Protein AF-A0A9J7ANM8-F1 (afdb_monomer_lite)

Secondary structure (DSSP, 8-state):
--HHHHHHHHHHHHHH-TTSS-SSEEEEEEE-TTS-EEEEEEEEETTEEEEEEEEEPHHHHHHHHHHHHHHTT----SSSEEEEEE-SS-EEEEEE--HHHHHHHHHHHHHHHHHHHHHHTS--

Sequence (124 aa):
MTDAELASAVDSFRRVRKDLLPPGTIHGIEAQKDGNVLIAIEMKFGPNVRNDSFILEHEFVVEALARFCIETNIVIPRGGAKKVLKSDKEWILEIRLKASEMAQHAAFTDAELAASVQTGIAAH

pLDDT: mean 83.68, std 14.17, range [37.03, 96.62]

Radius of gyration: 19.78 Å; chains: 1; bounding box: 37×31×72 Å

Organism: NCBI:txid1862145

Foldseek 3Di:
DAPVLLQVLLVVLCVVVVPQDDDAHFDDWDADPQQWIKTWGWDDDPPDIDIDIDTRDFVSSQVSVVVSCVVVVNDDDPDFDWGWDDDPGDIDIDGGHDPVVVVVVVVVVVVVVVVVVVVVPPDD

Structure (mmCIF, N/CA/C/O backbone):
data_AF-A0A9J7ANM8-F1
#
_entry.id   AF-A0A9J7ANM8-F1
#
loop_
_atom_site.group_PDB
_atom_site.id
_atom_site.type_symbol
_atom_site.label_atom_id
_atom_site.label_alt_id
_atom_site.label_comp_id
_atom_site.label_asym_id
_atom_site.label_entity_id
_atom_site.label_seq_id
_atom_site.pdbx_PDB_ins_code
_atom_site.Cartn_x
_atom_site.Cartn_y
_atom_site.Cartn_z
_atom_site.occupancy
_atom_site.B_iso_or_equiv
_atom_site.auth_seq_id
_atom_site.auth_comp_id
_atom_site.auth_asym_id
_atom_site.auth_atom_id
_atom_site.pdbx_PDB_model_num
ATOM 1 N N . MET A 1 1 ? 3.075 4.587 9.300 1.00 86.19 1 MET A N 1
ATOM 2 C CA . MET A 1 1 ? 3.830 3.942 8.194 1.00 86.19 1 MET A CA 1
ATOM 3 C C . MET A 1 1 ? 4.308 4.993 7.190 1.00 86.19 1 MET A C 1
ATOM 5 O O . MET A 1 1 ? 3.544 5.877 6.840 1.00 86.19 1 MET A O 1
ATOM 9 N N . THR A 1 2 ? 5.547 4.933 6.721 1.00 90.88 2 THR A N 1
ATOM 10 C CA . THR A 1 2 ? 6.151 5.853 5.738 1.00 90.88 2 THR A CA 1
ATOM 11 C C . THR A 1 2 ? 5.741 5.537 4.291 1.00 90.88 2 THR A C 1
ATOM 13 O O . THR A 1 2 ? 5.153 4.492 4.014 1.00 90.88 2 THR A O 1
ATOM 16 N N . ASP A 1 3 ? 6.066 6.422 3.342 1.00 91.06 3 ASP A N 1
ATOM 17 C CA . ASP A 1 3 ? 5.793 6.192 1.911 1.00 91.06 3 ASP A CA 1
ATOM 18 C C . ASP A 1 3 ? 6.591 5.003 1.351 1.00 91.06 3 ASP A C 1
ATOM 20 O O . ASP A 1 3 ? 6.083 4.246 0.529 1.00 91.06 3 ASP A O 1
ATOM 24 N N . ALA A 1 4 ? 7.817 4.787 1.841 1.00 90.56 4 ALA A N 1
ATOM 25 C CA . ALA A 1 4 ? 8.648 3.648 1.451 1.00 90.56 4 ALA A CA 1
ATOM 26 C C . ALA A 1 4 ? 8.055 2.312 1.926 1.00 90.56 4 ALA A C 1
ATOM 28 O O . ALA A 1 4 ? 8.055 1.324 1.193 1.00 90.56 4 ALA A O 1
ATOM 29 N N . GLU A 1 5 ? 7.512 2.284 3.142 1.00 90.62 5 GLU A N 1
ATOM 30 C CA . GLU A 1 5 ? 6.808 1.111 3.658 1.00 90.62 5 GLU A CA 1
ATOM 31 C C . GLU A 1 5 ? 5.503 0.862 2.889 1.00 90.62 5 GLU A C 1
ATOM 33 O O . GLU A 1 5 ? 5.219 -0.290 2.563 1.00 90.62 5 GLU A O 1
ATOM 38 N N . LEU A 1 6 ? 4.758 1.911 2.501 1.00 91.81 6 LEU A N 1
ATOM 39 C CA . LEU A 1 6 ? 3.598 1.740 1.616 1.00 91.81 6 LEU A CA 1
ATOM 40 C C . LEU A 1 6 ? 4.016 1.173 0.254 1.00 91.81 6 LEU A C 1
ATOM 42 O O . LEU A 1 6 ? 3.366 0.261 -0.249 1.00 91.81 6 LEU A O 1
ATOM 46 N N . ALA A 1 7 ? 5.106 1.670 -0.333 1.00 93.12 7 ALA A N 1
ATOM 47 C CA . ALA A 1 7 ? 5.626 1.146 -1.594 1.00 93.12 7 ALA A CA 1
ATOM 48 C C . ALA A 1 7 ? 5.989 -0.336 -1.483 1.00 93.12 7 ALA A C 1
ATOM 50 O O . ALA A 1 7 ? 5.644 -1.116 -2.367 1.00 93.12 7 ALA A O 1
ATOM 51 N N . SER A 1 8 ? 6.613 -0.737 -0.375 1.00 92.00 8 SER A N 1
ATOM 52 C CA . SER A 1 8 ? 6.917 -2.140 -0.083 1.00 92.00 8 SER A CA 1
ATOM 53 C C . SER A 1 8 ? 5.647 -2.987 0.061 1.00 92.00 8 SER A C 1
ATOM 55 O O . SER A 1 8 ? 5.548 -4.062 -0.532 1.00 92.00 8 SER A O 1
ATOM 57 N N . ALA A 1 9 ? 4.638 -2.484 0.780 1.00 93.19 9 ALA A N 1
ATOM 58 C CA . ALA A 1 9 ? 3.348 -3.152 0.937 1.00 93.19 9 ALA A CA 1
ATOM 59 C C . ALA A 1 9 ? 2.641 -3.356 -0.414 1.00 93.19 9 ALA A C 1
ATOM 61 O O . ALA A 1 9 ? 2.187 -4.460 -0.716 1.00 93.19 9 ALA A O 1
ATOM 62 N N . VAL A 1 10 ? 2.591 -2.318 -1.254 1.00 93.94 10 VAL A N 1
ATOM 63 C CA . VAL A 1 10 ? 1.999 -2.381 -2.600 1.00 93.94 10 VAL A CA 1
ATOM 64 C C . VAL A 1 10 ? 2.800 -3.315 -3.512 1.00 93.94 10 VAL A C 1
ATOM 66 O O . VAL A 1 10 ? 2.202 -4.094 -4.256 1.00 93.94 10 VAL A O 1
ATOM 69 N N . ASP A 1 11 ? 4.135 -3.300 -3.438 1.00 92.12 11 ASP A N 1
ATOM 70 C CA . ASP A 1 11 ? 4.981 -4.218 -4.205 1.00 92.12 11 ASP A CA 1
ATOM 71 C C . ASP A 1 11 ? 4.731 -5.681 -3.818 1.00 92.12 11 ASP A C 1
ATOM 73 O O . ASP A 1 11 ? 4.532 -6.517 -4.701 1.00 92.12 11 ASP A O 1
ATOM 77 N N . SER A 1 12 ? 4.678 -5.984 -2.513 1.00 90.50 12 SER A N 1
ATOM 78 C CA . SER A 1 12 ? 4.343 -7.322 -2.003 1.00 90.50 12 SER A CA 1
ATOM 79 C C . SER A 1 12 ? 2.958 -7.753 -2.492 1.00 90.50 12 SER A C 1
ATOM 81 O O . SER A 1 12 ? 2.791 -8.819 -3.091 1.00 90.50 12 SER A O 1
ATOM 83 N N . PHE A 1 13 ? 1.972 -6.867 -2.357 1.00 91.81 13 PHE A N 1
ATOM 84 C CA . PHE A 1 13 ? 0.593 -7.107 -2.763 1.00 91.81 13 PHE A CA 1
ATOM 85 C C . PHE A 1 13 ? 0.448 -7.417 -4.261 1.00 91.81 13 PHE A C 1
ATOM 87 O O . PHE A 1 13 ? -0.224 -8.381 -4.643 1.00 91.81 13 PHE A O 1
ATOM 94 N N . ARG A 1 14 ? 1.147 -6.663 -5.118 1.00 91.38 14 ARG A N 1
ATOM 95 C CA . ARG A 1 14 ? 1.183 -6.863 -6.576 1.00 91.38 14 ARG A CA 1
ATOM 96 C C . ARG A 1 14 ? 1.746 -8.231 -6.978 1.00 91.38 14 ARG A C 1
ATOM 98 O O . ARG A 1 14 ? 1.371 -8.763 -8.021 1.00 91.38 14 ARG A O 1
ATOM 105 N N . ARG A 1 15 ? 2.616 -8.852 -6.169 1.00 87.25 15 ARG A N 1
ATOM 106 C CA . ARG A 1 15 ? 3.133 -10.211 -6.450 1.00 87.25 15 ARG A CA 1
ATOM 107 C C . ARG A 1 15 ? 2.036 -11.271 -6.362 1.00 87.25 15 ARG A C 1
ATOM 109 O O . ARG A 1 15 ? 2.099 -12.270 -7.080 1.00 87.25 15 ARG A O 1
ATOM 116 N N . VAL A 1 16 ? 1.038 -11.035 -5.511 1.00 86.75 16 VAL A N 1
ATOM 117 C CA . VAL A 1 16 ? -0.122 -11.915 -5.319 1.00 86.75 16 VAL A CA 1
ATOM 118 C C . VAL A 1 16 ? -1.253 -11.559 -6.295 1.00 86.75 16 VAL A C 1
ATOM 120 O O . VAL A 1 16 ? -1.937 -12.454 -6.787 1.00 86.75 16 VAL A O 1
ATOM 123 N N . ARG A 1 17 ? -1.418 -10.271 -6.629 1.00 87.38 17 ARG A N 1
ATOM 124 C CA . ARG A 1 17 ? -2.419 -9.736 -7.573 1.00 87.38 17 ARG A CA 1
ATOM 125 C C . ARG A 1 17 ? -1.741 -9.071 -8.772 1.00 87.38 17 ARG A C 1
ATOM 127 O O . ARG A 1 17 ? -1.532 -7.860 -8.801 1.00 87.38 17 ARG A O 1
ATOM 134 N N . LYS A 1 18 ? -1.361 -9.895 -9.752 1.00 83.56 18 LYS A N 1
ATOM 135 C CA . LYS A 1 18 ? -0.536 -9.497 -10.913 1.00 83.56 18 LYS A CA 1
ATOM 136 C C . LYS A 1 18 ? -1.240 -8.556 -11.895 1.00 83.56 18 LYS A C 1
ATOM 138 O O . LYS A 1 18 ? -0.580 -7.926 -12.710 1.00 83.56 18 LYS A O 1
ATOM 143 N N . ASP A 1 19 ? -2.560 -8.512 -11.841 1.00 87.44 19 ASP A N 1
ATOM 144 C CA . ASP A 1 19 ? -3.453 -7.698 -12.661 1.00 87.44 19 ASP A CA 1
ATOM 145 C C . ASP A 1 19 ? -3.624 -6.265 -12.133 1.00 87.44 19 ASP A C 1
ATOM 147 O O . ASP A 1 19 ? -4.124 -5.406 -12.851 1.00 87.44 19 ASP A O 1
ATOM 151 N N . LEU A 1 20 ? -3.176 -5.995 -10.905 1.00 89.00 20 LEU A N 1
ATOM 152 C CA . LEU A 1 20 ? -3.421 -4.728 -10.221 1.00 89.00 20 LEU A CA 1
ATOM 153 C C . LEU A 1 20 ? -2.585 -3.562 -10.763 1.00 89.00 20 LEU A C 1
ATOM 155 O O . LEU A 1 20 ? -3.075 -2.449 -10.916 1.00 89.00 20 LEU A O 1
ATOM 159 N N . LEU A 1 21 ? -1.296 -3.803 -10.998 1.00 92.50 21 LEU A N 1
ATOM 160 C CA . LEU A 1 21 ? -0.327 -2.800 -11.430 1.00 92.50 21 LEU A CA 1
ATOM 161 C C . LEU A 1 21 ? 0.700 -3.474 -12.345 1.00 92.50 21 LEU A C 1
ATOM 163 O O . LEU A 1 21 ? 1.063 -4.630 -12.100 1.00 92.50 21 LEU A O 1
ATOM 167 N N . PRO A 1 22 ? 1.223 -2.774 -13.365 1.00 92.31 22 PRO A N 1
ATOM 168 C CA . PRO A 1 22 ? 2.243 -3.345 -14.232 1.00 92.31 22 PRO A CA 1
ATOM 169 C C . PRO A 1 22 ? 3.534 -3.656 -13.460 1.00 92.31 22 PRO A C 1
ATOM 171 O O . PRO A 1 22 ? 3.790 -3.072 -12.398 1.00 92.31 22 PRO A O 1
ATOM 174 N N . PRO A 1 23 ? 4.376 -4.568 -13.979 1.00 90.38 23 PRO A N 1
ATOM 175 C CA . PRO A 1 23 ? 5.673 -4.862 -13.383 1.00 90.38 23 PRO A CA 1
ATOM 176 C C . PRO A 1 23 ? 6.603 -3.651 -13.496 1.00 90.38 23 PRO A C 1
ATOM 178 O O . PRO A 1 23 ? 6.570 -2.939 -14.491 1.00 90.38 23 PRO A O 1
ATOM 181 N N . GLY A 1 24 ? 7.470 -3.441 -12.508 1.00 92.19 24 GLY A N 1
ATOM 182 C CA . GLY A 1 24 ? 8.413 -2.319 -12.493 1.00 92.19 24 GLY A CA 1
ATOM 183 C C . GLY A 1 24 ? 8.707 -1.829 -11.081 1.00 92.19 24 GLY A C 1
ATOM 184 O O . GLY A 1 24 ? 8.133 -2.335 -10.117 1.00 92.19 24 GLY A O 1
ATOM 185 N N . THR A 1 25 ? 9.578 -0.840 -10.945 1.00 93.50 25 THR A N 1
ATOM 186 C CA . THR A 1 25 ? 9.965 -0.281 -9.644 1.00 93.50 25 THR A CA 1
ATOM 187 C C . THR A 1 25 ? 9.050 0.881 -9.281 1.00 93.50 25 THR A C 1
ATOM 189 O O . THR A 1 25 ? 8.937 1.838 -10.045 1.00 93.50 25 THR A O 1
ATOM 192 N N . ILE A 1 26 ? 8.411 0.819 -8.112 1.00 94.75 26 ILE A N 1
ATOM 193 C CA . ILE A 1 26 ? 7.651 1.953 -7.572 1.00 94.75 26 ILE A CA 1
ATOM 194 C C . ILE A 1 26 ? 8.652 3.017 -7.113 1.00 94.75 26 ILE A C 1
ATOM 196 O O . ILE A 1 26 ? 9.515 2.727 -6.287 1.00 94.75 26 ILE A O 1
ATOM 200 N N . HIS A 1 27 ? 8.544 4.231 -7.647 1.00 92.56 27 HIS A N 1
ATOM 201 C CA . HIS A 1 27 ? 9.440 5.348 -7.315 1.00 92.56 27 HIS A CA 1
ATOM 202 C C . HIS A 1 27 ? 8.705 6.577 -6.768 1.00 92.56 27 HIS A C 1
ATOM 204 O O . HIS A 1 27 ? 9.349 7.520 -6.315 1.00 92.56 27 HIS A O 1
ATOM 210 N N . GLY A 1 28 ? 7.371 6.576 -6.790 1.00 92.50 28 GLY A N 1
ATOM 211 C CA . GLY A 1 28 ? 6.560 7.663 -6.257 1.00 92.50 28 GLY A CA 1
ATOM 212 C C . GLY A 1 28 ? 5.205 7.168 -5.776 1.00 92.50 28 GLY A C 1
ATOM 213 O O . GLY A 1 28 ? 4.621 6.261 -6.370 1.00 92.50 28 GLY A O 1
ATOM 214 N N . ILE A 1 29 ? 4.730 7.767 -4.688 1.00 94.06 29 ILE A N 1
ATOM 215 C CA . ILE A 1 29 ? 3.428 7.496 -4.086 1.00 94.06 29 ILE A CA 1
ATOM 216 C C . ILE A 1 29 ? 2.830 8.820 -3.632 1.00 94.06 29 ILE A C 1
ATOM 218 O O . ILE A 1 29 ? 3.471 9.568 -2.897 1.00 94.06 29 ILE A O 1
ATOM 222 N N . GLU A 1 30 ? 1.589 9.085 -4.029 1.00 93.12 30 GLU A N 1
ATOM 223 C CA . GLU A 1 30 ? 0.881 10.313 -3.680 1.00 93.12 30 GLU A CA 1
ATOM 224 C C . GLU A 1 30 ? -0.575 10.021 -3.299 1.00 93.12 30 GLU A C 1
ATOM 226 O O . GLU A 1 30 ? -1.308 9.356 -4.033 1.00 93.12 30 GLU A O 1
ATOM 231 N N . ALA A 1 31 ? -1.014 10.537 -2.150 1.00 92.50 31 ALA A N 1
ATOM 232 C CA . ALA A 1 31 ? -2.403 10.422 -1.715 1.00 92.50 31 ALA A CA 1
ATOM 233 C C . ALA A 1 31 ? -3.330 11.294 -2.570 1.00 92.50 31 ALA A C 1
ATOM 235 O O . ALA A 1 31 ? -3.062 12.474 -2.779 1.00 92.50 31 ALA A O 1
ATOM 236 N N . GLN A 1 32 ? -4.453 10.728 -3.004 1.00 93.56 32 GLN A N 1
ATOM 237 C CA . GLN A 1 32 ? -5.506 11.446 -3.716 1.00 93.56 32 GLN A CA 1
ATOM 238 C C . GLN A 1 32 ? -6.665 11.796 -2.768 1.00 93.56 32 GLN A C 1
ATOM 240 O O . GLN A 1 32 ? -6.840 11.205 -1.699 1.00 93.56 32 GLN A O 1
ATOM 245 N N . LYS A 1 33 ? -7.472 12.797 -3.145 1.00 85.88 33 LYS A N 1
ATOM 246 C CA . LYS A 1 33 ? -8.538 13.364 -2.288 1.00 85.88 33 LYS A CA 1
ATOM 247 C C . LYS A 1 33 ? -9.671 12.385 -1.965 1.00 85.88 33 LYS A C 1
ATOM 249 O O . LYS A 1 33 ? -10.370 12.564 -0.973 1.00 85.88 33 LYS A O 1
ATOM 254 N N . ASP A 1 34 ? -9.861 11.381 -2.806 1.00 84.44 34 ASP A N 1
ATOM 255 C CA . ASP A 1 34 ? -10.872 10.326 -2.702 1.00 84.44 34 ASP A CA 1
ATOM 256 C C . ASP A 1 34 ? -10.392 9.107 -1.891 1.00 84.44 34 ASP A C 1
ATOM 258 O O . ASP A 1 34 ? -11.148 8.159 -1.692 1.00 84.44 34 ASP A O 1
ATOM 262 N N . GLY A 1 35 ? -9.158 9.141 -1.375 1.00 83.94 35 GLY A N 1
ATOM 263 C CA . GLY A 1 35 ? -8.540 8.022 -0.665 1.00 83.94 35 GLY A CA 1
ATOM 264 C C . GLY A 1 35 ? -7.836 7.026 -1.584 1.00 83.94 35 GLY A C 1
ATOM 265 O O . GLY A 1 35 ? -7.229 6.078 -1.076 1.00 83.94 35 GLY A O 1
ATOM 266 N N . ASN A 1 36 ? -7.877 7.246 -2.900 1.00 92.81 36 ASN A N 1
ATOM 267 C CA . ASN A 1 36 ? -7.033 6.531 -3.843 1.00 92.81 36 ASN A CA 1
ATOM 268 C C . ASN A 1 36 ? -5.579 6.985 -3.701 1.00 92.81 36 ASN A C 1
ATOM 270 O O . ASN A 1 36 ? -5.261 7.989 -3.052 1.00 92.81 36 ASN A O 1
ATOM 274 N N . VAL A 1 37 ? -4.676 6.233 -4.317 1.00 94.44 37 VAL A N 1
ATOM 275 C CA . VAL A 1 37 ? -3.247 6.530 -4.284 1.00 94.44 37 VAL A CA 1
ATOM 276 C C . VAL A 1 37 ? -2.696 6.500 -5.697 1.00 94.44 37 VAL A C 1
ATOM 278 O O . VAL A 1 37 ? -2.867 5.521 -6.414 1.00 94.44 37 VAL A O 1
ATOM 281 N N . LEU A 1 38 ? -2.023 7.571 -6.101 1.00 95.69 38 LEU A N 1
ATOM 282 C CA . LEU A 1 38 ? -1.286 7.611 -7.354 1.00 95.69 38 LEU A CA 1
ATOM 283 C C . LEU A 1 38 ? 0.077 6.944 -7.138 1.00 95.69 38 LEU A C 1
ATOM 285 O O . LEU A 1 38 ? 0.847 7.362 -6.274 1.00 95.69 38 LEU A O 1
ATOM 289 N N . ILE A 1 39 ? 0.362 5.903 -7.913 1.00 96.06 39 ILE A N 1
ATOM 290 C CA . ILE A 1 39 ? 1.594 5.118 -7.857 1.00 96.06 39 ILE A CA 1
ATOM 291 C C . ILE A 1 39 ? 2.380 5.355 -9.145 1.00 96.06 39 ILE A C 1
ATOM 293 O O . ILE A 1 39 ? 1.913 5.009 -10.230 1.00 96.06 39 ILE A O 1
ATOM 297 N N . ALA A 1 40 ? 3.583 5.910 -9.024 1.00 96.62 40 ALA A N 1
ATOM 298 C CA . ALA A 1 40 ? 4.498 6.099 -10.143 1.00 96.62 40 ALA A CA 1
ATOM 299 C C . ALA A 1 40 ? 5.439 4.891 -10.263 1.00 96.62 40 ALA A C 1
ATOM 301 O O . ALA A 1 40 ? 6.126 4.521 -9.303 1.00 96.62 40 ALA A O 1
ATOM 302 N N . ILE A 1 41 ? 5.459 4.264 -11.442 1.00 96.12 41 ILE A N 1
ATOM 303 C CA . ILE A 1 41 ? 6.196 3.028 -11.720 1.00 96.12 41 ILE A CA 1
ATOM 304 C C . ILE A 1 41 ? 7.184 3.258 -12.865 1.00 96.12 41 ILE A C 1
ATOM 306 O O . ILE A 1 41 ? 6.815 3.706 -13.949 1.00 96.12 41 ILE A O 1
ATOM 310 N N . GLU A 1 42 ? 8.444 2.901 -12.623 1.00 95.88 42 GLU A N 1
ATOM 311 C CA . GLU A 1 42 ? 9.480 2.795 -13.650 1.00 95.88 42 GLU A CA 1
ATOM 312 C C . GLU A 1 42 ? 9.482 1.370 -14.215 1.00 95.88 42 GLU A C 1
ATOM 314 O O . GLU A 1 42 ? 9.693 0.392 -13.493 1.00 95.88 42 GLU A O 1
ATOM 319 N N . MET A 1 43 ? 9.283 1.245 -15.521 1.00 94.81 43 MET A N 1
ATOM 320 C CA . MET A 1 43 ? 9.260 -0.017 -16.251 1.00 94.81 43 MET A CA 1
ATOM 321 C C . MET A 1 43 ? 10.428 -0.069 -17.237 1.00 94.81 43 MET A C 1
ATOM 323 O O . MET A 1 43 ? 10.658 0.876 -17.995 1.00 94.81 43 MET A O 1
ATOM 327 N N . LYS A 1 44 ? 11.155 -1.191 -17.261 1.00 93.06 44 LYS A N 1
ATOM 328 C CA . LYS A 1 44 ? 12.294 -1.406 -18.167 1.00 93.06 44 LYS A CA 1
ATOM 329 C C . LYS A 1 44 ? 11.926 -2.381 -19.280 1.00 93.06 44 LYS A C 1
ATOM 331 O O . LYS A 1 44 ? 11.498 -3.500 -19.010 1.00 93.06 44 LYS A O 1
ATOM 336 N N . PHE A 1 45 ? 12.148 -1.967 -20.525 1.00 89.25 45 PHE A N 1
ATOM 337 C CA . PHE A 1 45 ? 11.883 -2.742 -21.738 1.00 89.25 45 PHE A CA 1
ATOM 338 C C . PHE A 1 45 ? 13.147 -2.790 -22.604 1.00 89.25 45 PHE A C 1
ATOM 340 O O . PHE A 1 45 ? 13.354 -1.952 -23.486 1.00 89.25 45 PHE A O 1
ATOM 347 N N . GLY A 1 46 ? 14.025 -3.759 -22.330 1.00 87.94 46 GLY A N 1
ATOM 348 C CA . GLY A 1 46 ? 15.345 -3.821 -22.962 1.00 87.94 46 GLY A CA 1
ATOM 349 C C . GLY A 1 46 ? 16.161 -2.557 -22.641 1.00 87.94 46 GLY A C 1
ATOM 350 O O . GLY A 1 46 ? 16.351 -2.271 -21.460 1.00 87.94 46 GLY A O 1
ATOM 351 N N . PRO A 1 47 ? 16.627 -1.786 -23.644 1.00 92.06 47 PRO A N 1
ATOM 352 C CA . PRO A 1 47 ? 17.356 -0.538 -23.409 1.00 92.06 47 PRO A CA 1
ATOM 353 C C . PRO A 1 47 ? 16.449 0.647 -23.031 1.00 92.06 47 PRO A C 1
ATOM 355 O O . PRO A 1 47 ? 16.956 1.701 -2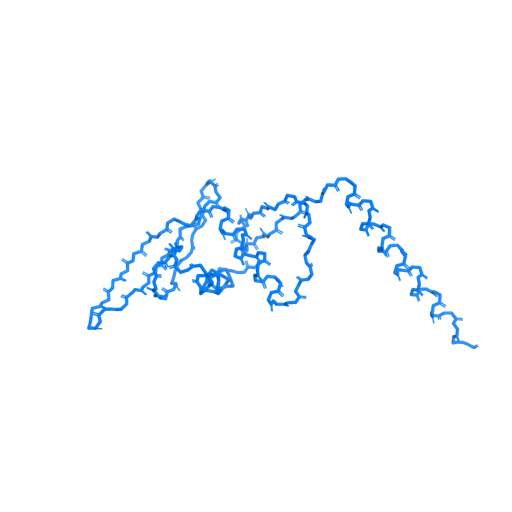2.656 1.00 92.06 47 PRO A O 1
ATOM 358 N N . ASN A 1 48 ? 15.125 0.506 -23.148 1.00 93.00 48 ASN A N 1
ATOM 359 C CA . ASN A 1 48 ? 14.185 1.603 -22.937 1.00 93.00 48 ASN A CA 1
ATOM 360 C C . ASN A 1 48 ? 13.665 1.631 -21.496 1.00 93.00 48 ASN A C 1
ATOM 362 O O . ASN A 1 48 ? 13.337 0.591 -20.920 1.00 93.00 48 ASN A O 1
ATOM 366 N N . VAL A 1 49 ? 13.517 2.838 -20.951 1.00 93.50 49 VAL A N 1
ATOM 367 C CA . VAL A 1 49 ? 12.880 3.096 -19.654 1.00 93.50 49 VAL A CA 1
ATOM 368 C C . VAL A 1 49 ? 11.599 3.886 -19.895 1.00 93.50 49 VAL A C 1
ATOM 370 O O . VAL A 1 49 ? 11.617 4.898 -20.595 1.00 93.50 49 VAL A O 1
ATOM 373 N N . ARG A 1 50 ? 10.485 3.425 -19.325 1.00 94.31 50 ARG A N 1
ATOM 374 C CA . ARG A 1 50 ? 9.198 4.125 -19.339 1.00 94.31 50 ARG A CA 1
ATOM 375 C C . ARG A 1 50 ? 8.760 4.390 -17.907 1.00 94.31 50 ARG A C 1
ATOM 377 O O . ARG A 1 50 ? 8.691 3.459 -17.114 1.00 94.31 50 ARG A O 1
ATOM 384 N N . ASN A 1 51 ? 8.411 5.636 -17.617 1.00 95.31 51 ASN A N 1
ATOM 385 C CA . ASN A 1 51 ? 7.783 6.030 -16.361 1.00 95.31 51 ASN A CA 1
ATOM 386 C C . ASN A 1 51 ? 6.306 6.292 -16.619 1.00 95.31 51 ASN A C 1
ATOM 388 O O . ASN A 1 51 ? 5.970 6.971 -17.589 1.00 95.31 51 ASN A O 1
ATOM 392 N N . ASP A 1 52 ? 5.443 5.724 -15.789 1.00 95.62 52 ASP A N 1
ATOM 393 C CA . ASP A 1 52 ? 3.998 5.899 -15.901 1.00 95.62 52 ASP A CA 1
ATOM 394 C C . ASP A 1 52 ? 3.356 5.919 -14.511 1.00 95.62 52 ASP A C 1
ATOM 396 O O . ASP A 1 52 ? 3.934 5.400 -13.551 1.00 95.62 52 ASP A O 1
ATOM 400 N N . SER A 1 53 ? 2.171 6.514 -14.411 1.00 96.19 53 SER A N 1
ATOM 401 C CA . SER A 1 53 ? 1.462 6.697 -13.144 1.00 96.19 53 SER A CA 1
ATOM 402 C C . SER A 1 53 ? 0.097 6.028 -13.188 1.00 96.19 53 SER A C 1
ATOM 404 O O . SER A 1 53 ? -0.669 6.208 -14.131 1.00 96.19 53 SER A O 1
ATOM 406 N N . PHE A 1 54 ? -0.227 5.286 -12.133 1.00 95.25 54 PHE A N 1
ATOM 407 C CA . PHE A 1 54 ? -1.454 4.503 -12.026 1.00 95.25 54 PHE A CA 1
ATOM 408 C C . PHE A 1 54 ? -2.216 4.892 -10.771 1.00 95.25 54 PHE A C 1
ATOM 410 O O . PHE A 1 54 ? -1.619 5.095 -9.715 1.00 95.25 54 PHE A O 1
ATOM 417 N N . ILE A 1 55 ? -3.538 4.971 -10.873 1.00 95.38 55 ILE A N 1
ATOM 418 C CA . ILE A 1 55 ? -4.394 5.154 -9.704 1.00 95.38 55 ILE A CA 1
ATOM 419 C C . ILE A 1 55 ? -4.661 3.774 -9.112 1.00 95.38 55 ILE A C 1
ATOM 421 O O . ILE A 1 55 ? -5.242 2.912 -9.765 1.00 95.38 55 ILE A O 1
ATOM 425 N N . LEU A 1 56 ? -4.228 3.580 -7.872 1.00 94.94 56 LEU A N 1
ATOM 426 C CA . LEU A 1 56 ? -4.585 2.438 -7.056 1.00 94.94 56 LEU A CA 1
ATOM 427 C C . LEU A 1 56 ? -5.808 2.801 -6.214 1.00 94.94 56 LEU A C 1
ATOM 429 O O . LEU A 1 56 ? -5.752 3.717 -5.388 1.00 94.94 56 LEU A O 1
ATOM 433 N N . GLU A 1 57 ? -6.909 2.089 -6.437 1.00 94.25 57 GLU A N 1
ATOM 434 C CA . GLU A 1 57 ? -8.161 2.363 -5.736 1.00 94.25 57 GLU A CA 1
ATOM 435 C C . GLU A 1 57 ? -8.048 2.087 -4.234 1.00 94.25 57 GLU A C 1
ATOM 437 O O . GLU A 1 57 ? -7.330 1.182 -3.794 1.00 94.25 57 GLU A O 1
ATOM 442 N N . HIS A 1 58 ? -8.790 2.862 -3.441 1.00 93.12 58 HIS A N 1
ATOM 443 C CA . HIS A 1 58 ? -8.733 2.847 -1.982 1.00 93.12 58 HIS A CA 1
ATOM 444 C C . HIS A 1 58 ? -8.856 1.440 -1.382 1.00 93.12 58 HIS A C 1
ATOM 446 O O . HIS A 1 58 ? -8.140 1.102 -0.438 1.00 93.12 58 HIS A O 1
ATOM 452 N N . GLU A 1 59 ? -9.735 0.600 -1.934 1.00 92.69 59 GLU A N 1
ATOM 453 C CA . GLU A 1 59 ? -9.941 -0.765 -1.444 1.00 92.69 59 GLU A CA 1
ATOM 454 C C . GLU A 1 59 ? -8.675 -1.626 -1.544 1.00 92.69 59 GLU A C 1
ATOM 456 O O . GLU A 1 59 ? -8.343 -2.359 -0.608 1.00 92.69 59 GLU A O 1
ATOM 461 N N . PHE A 1 60 ? -7.905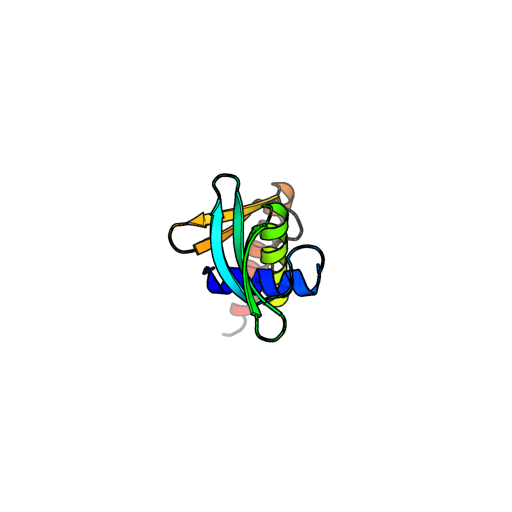 -1.472 -2.621 1.00 94.25 60 PHE A N 1
ATOM 462 C CA . PHE A 1 60 ? -6.662 -2.209 -2.822 1.00 94.25 60 PHE A CA 1
ATOM 463 C C . PHE A 1 60 ? -5.531 -1.660 -1.959 1.00 94.25 60 PHE A C 1
ATOM 465 O O . PHE A 1 60 ? -4.681 -2.426 -1.511 1.00 94.25 60 PHE A O 1
ATOM 472 N N . VAL A 1 61 ? -5.540 -0.357 -1.666 1.00 93.25 61 VAL A N 1
ATOM 473 C CA . VAL A 1 61 ? -4.607 0.255 -0.708 1.00 93.25 61 VAL A CA 1
ATOM 474 C C . VAL A 1 61 ? -4.840 -0.321 0.691 1.00 93.25 61 VAL A C 1
ATOM 476 O O . VAL A 1 61 ? -3.887 -0.695 1.376 1.00 93.25 61 VAL A O 1
ATOM 479 N N . VAL A 1 62 ? -6.105 -0.447 1.106 1.00 93.44 62 VAL A N 1
ATOM 480 C CA . VAL A 1 62 ? -6.486 -1.055 2.391 1.00 93.44 62 VAL A CA 1
ATOM 481 C C . VAL A 1 62 ? -6.066 -2.526 2.442 1.00 93.44 62 VAL A C 1
ATOM 483 O O . VAL A 1 62 ? -5.503 -2.967 3.445 1.00 93.44 62 VAL A O 1
ATOM 486 N N . GLU A 1 63 ? -6.313 -3.288 1.373 1.00 93.00 63 GLU A N 1
ATOM 487 C CA . GLU A 1 63 ? -5.963 -4.711 1.298 1.00 93.00 63 GLU A CA 1
ATOM 488 C C . GLU A 1 63 ? -4.439 -4.930 1.331 1.00 93.00 63 GLU A C 1
ATOM 490 O O . GLU A 1 63 ? -3.964 -5.806 2.060 1.00 93.00 63 GLU A O 1
ATOM 495 N N . ALA A 1 64 ? -3.670 -4.107 0.608 1.00 93.25 64 ALA A N 1
ATOM 496 C CA . ALA A 1 64 ? -2.208 -4.133 0.621 1.00 93.25 64 ALA A CA 1
ATOM 497 C C . ALA A 1 64 ? -1.653 -3.873 2.028 1.00 93.25 64 ALA A C 1
ATOM 499 O O . ALA A 1 64 ? -0.798 -4.614 2.511 1.00 93.25 64 ALA A O 1
ATOM 500 N N . LEU A 1 65 ? -2.194 -2.868 2.719 1.00 92.56 65 LEU A N 1
ATOM 501 C CA . LEU A 1 65 ? -1.796 -2.520 4.080 1.00 92.56 65 LEU A CA 1
ATOM 502 C C . LEU A 1 65 ? -2.140 -3.599 5.105 1.00 92.56 65 LEU A C 1
ATOM 504 O O . LEU A 1 65 ? -1.303 -3.968 5.927 1.00 92.56 65 LEU A O 1
ATOM 508 N N . ALA A 1 66 ? -3.356 -4.139 5.039 1.00 91.38 66 ALA A N 1
ATOM 509 C CA . ALA A 1 66 ? -3.772 -5.221 5.920 1.00 91.38 66 ALA A CA 1
ATOM 510 C C . ALA A 1 66 ? -2.894 -6.470 5.733 1.00 91.38 66 ALA A C 1
ATOM 512 O O . ALA A 1 66 ? -2.504 -7.096 6.720 1.00 91.38 66 ALA A O 1
ATOM 513 N N . ARG A 1 67 ? -2.545 -6.816 4.484 1.00 90.62 67 ARG A N 1
ATOM 514 C CA . ARG A 1 67 ? -1.619 -7.922 4.198 1.00 90.62 67 ARG A CA 1
ATOM 515 C C . ARG A 1 67 ? -0.222 -7.651 4.727 1.00 90.62 67 ARG A C 1
ATOM 517 O O . ARG A 1 67 ? 0.320 -8.524 5.391 1.00 90.62 67 ARG A O 1
ATOM 524 N N . PHE A 1 68 ? 0.314 -6.452 4.517 1.00 91.69 68 PHE A N 1
ATOM 525 C CA . PHE A 1 68 ? 1.619 -6.076 5.056 1.00 91.69 68 PHE A CA 1
ATOM 526 C C . PHE A 1 68 ? 1.679 -6.242 6.580 1.00 91.69 68 PHE A C 1
ATOM 528 O O . PHE A 1 68 ? 2.638 -6.814 7.093 1.00 91.69 68 PHE A O 1
ATOM 535 N N . CYS A 1 69 ? 0.636 -5.837 7.314 1.00 90.44 69 CYS A N 1
ATOM 536 C CA . CYS A 1 69 ? 0.548 -6.089 8.755 1.00 90.44 69 CYS A CA 1
ATOM 537 C C . CYS A 1 69 ? 0.612 -7.590 9.086 1.00 90.44 69 CYS A C 1
ATOM 539 O O . CYS A 1 69 ? 1.399 -7.997 9.933 1.00 90.44 69 CYS A O 1
ATOM 541 N N . ILE A 1 70 ? -0.163 -8.426 8.391 1.00 88.81 70 ILE A N 1
ATOM 542 C CA . ILE A 1 70 ? -0.166 -9.881 8.617 1.00 88.81 70 ILE A CA 1
ATOM 543 C C . ILE A 1 70 ? 1.211 -10.494 8.311 1.00 88.81 70 ILE A C 1
ATOM 545 O O . ILE A 1 70 ? 1.724 -11.275 9.109 1.00 88.81 70 ILE A O 1
ATOM 549 N N . GLU A 1 71 ? 1.829 -10.117 7.190 1.00 89.31 71 GLU A N 1
ATOM 550 C CA . GLU A 1 71 ? 3.156 -10.586 6.756 1.00 89.31 71 GLU A CA 1
ATOM 551 C C . GLU A 1 71 ? 4.269 -10.179 7.733 1.00 89.31 71 GLU A C 1
ATOM 553 O O . GLU A 1 71 ? 5.254 -10.898 7.895 1.00 89.31 71 GLU A O 1
ATOM 558 N N . THR A 1 72 ? 4.093 -9.054 8.426 1.00 89.06 72 THR A N 1
ATOM 559 C CA . THR A 1 72 ? 5.025 -8.536 9.438 1.00 89.06 72 THR A CA 1
ATOM 560 C C . THR A 1 72 ? 4.679 -8.964 10.869 1.00 89.06 72 THR A C 1
ATOM 562 O O . THR A 1 72 ? 5.264 -8.453 11.820 1.00 89.06 72 THR A O 1
ATOM 565 N N . ASN A 1 73 ? 3.784 -9.945 11.041 1.00 89.19 73 ASN A N 1
ATOM 566 C CA . ASN A 1 73 ? 3.318 -10.460 12.339 1.00 89.19 73 ASN A CA 1
ATOM 567 C C . ASN A 1 73 ? 2.617 -9.417 13.228 1.00 89.19 73 ASN A C 1
ATOM 569 O O . ASN A 1 73 ? 2.547 -9.570 14.448 1.00 89.19 73 ASN A O 1
ATOM 573 N N . ILE A 1 74 ? 2.054 -8.369 12.630 1.00 88.00 74 ILE A N 1
ATOM 574 C CA . ILE A 1 74 ? 1.186 -7.418 13.318 1.00 88.00 74 ILE A CA 1
ATOM 575 C C . ILE A 1 74 ? -0.226 -8.005 13.348 1.00 88.00 74 ILE A C 1
ATOM 577 O O . ILE A 1 74 ? -0.890 -8.158 12.319 1.00 88.00 74 ILE A O 1
ATOM 581 N N . VAL A 1 75 ? -0.699 -8.329 14.551 1.00 85.81 75 VAL A N 1
ATOM 582 C CA . VAL A 1 75 ? -2.051 -8.856 14.760 1.00 85.81 75 VAL A CA 1
ATOM 583 C C . VAL A 1 75 ? -3.070 -7.752 14.489 1.00 85.81 75 VAL A C 1
ATOM 585 O O . VAL A 1 75 ? -3.118 -6.750 15.199 1.00 85.81 75 VAL A O 1
ATOM 588 N N . ILE A 1 76 ? -3.912 -7.956 13.474 1.00 87.62 76 ILE A N 1
ATOM 589 C CA . ILE A 1 76 ? -5.034 -7.069 13.159 1.00 87.62 76 ILE A CA 1
ATOM 590 C C . ILE A 1 76 ? -6.374 -7.797 13.343 1.00 87.62 76 ILE A C 1
ATOM 592 O O . ILE A 1 76 ? -6.486 -8.980 12.999 1.00 87.62 76 ILE A O 1
ATOM 596 N N . PRO A 1 77 ? -7.422 -7.117 13.841 1.00 85.12 77 PRO A N 1
ATOM 597 C CA . PRO A 1 77 ? -8.752 -7.703 13.920 1.00 85.12 77 PRO A CA 1
ATOM 598 C C . PRO A 1 77 ? -9.286 -8.123 12.544 1.00 85.12 77 PRO A C 1
ATOM 600 O O . PRO A 1 77 ? -9.204 -7.381 11.557 1.00 85.12 77 PRO A O 1
ATOM 603 N N . ARG A 1 78 ? -9.874 -9.326 12.480 1.00 78.62 78 ARG A N 1
ATOM 604 C CA . ARG A 1 78 ? -10.456 -9.856 11.235 1.00 78.62 78 ARG A CA 1
ATOM 605 C C . ARG A 1 78 ? -11.677 -9.046 10.803 1.00 78.62 78 ARG A C 1
ATOM 607 O O . ARG A 1 78 ? -11.783 -8.695 9.628 1.00 78.62 78 ARG A O 1
ATOM 614 N N . GLY A 1 79 ? -12.555 -8.717 11.747 1.00 78.56 79 GLY A N 1
ATOM 615 C CA . GLY A 1 79 ? -13.708 -7.858 11.504 1.00 78.56 79 GLY A CA 1
ATOM 616 C C . GLY A 1 79 ? -13.399 -6.366 11.613 1.00 78.56 79 GLY A C 1
ATOM 617 O O . GLY A 1 79 ? -12.246 -5.938 11.530 1.00 78.56 79 GLY A O 1
ATOM 618 N N . GLY A 1 80 ? -14.456 -5.569 11.732 1.00 82.25 80 GLY A N 1
ATOM 619 C CA . GLY A 1 80 ? -14.387 -4.110 11.676 1.00 82.25 80 GLY A CA 1
ATOM 620 C C . GLY A 1 80 ? -14.231 -3.501 10.273 1.00 82.25 80 GLY A C 1
ATOM 621 O O . GLY A 1 80 ? -13.734 -4.125 9.332 1.00 82.25 80 GLY A O 1
ATOM 622 N N . ALA A 1 81 ? -14.674 -2.249 10.149 1.00 86.69 81 ALA A N 1
ATOM 623 C CA . ALA A 1 81 ? -14.461 -1.426 8.964 1.00 86.69 81 ALA A CA 1
ATOM 624 C C . ALA A 1 81 ? -13.007 -0.942 8.934 1.00 86.69 81 ALA A C 1
ATOM 626 O O . ALA A 1 81 ? -12.486 -0.489 9.953 1.00 86.69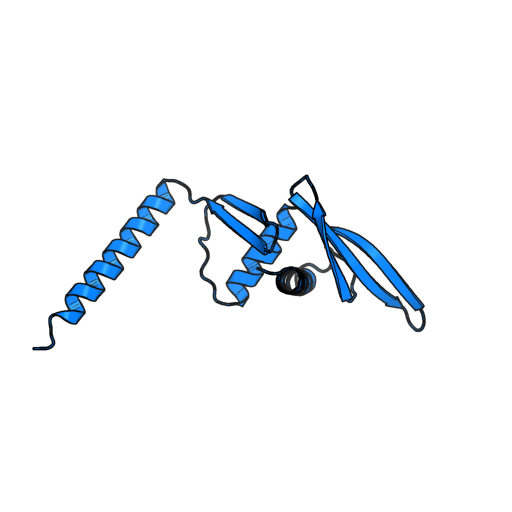 81 ALA A O 1
ATOM 627 N N . LYS A 1 82 ? -12.358 -1.041 7.774 1.00 89.81 82 LYS A N 1
ATOM 628 C CA . LYS A 1 82 ? -10.958 -0.653 7.581 1.00 89.81 82 LYS A CA 1
ATOM 629 C C . LYS A 1 82 ? -10.900 0.547 6.646 1.00 89.81 82 LYS A C 1
ATOM 631 O O . LYS A 1 82 ? -11.614 0.572 5.647 1.00 89.81 82 LYS A O 1
ATOM 636 N N . LYS A 1 83 ? -10.068 1.530 6.973 1.00 90.62 83 LYS A N 1
ATOM 637 C CA . LYS A 1 83 ? -9.850 2.725 6.158 1.00 90.62 83 LYS A CA 1
A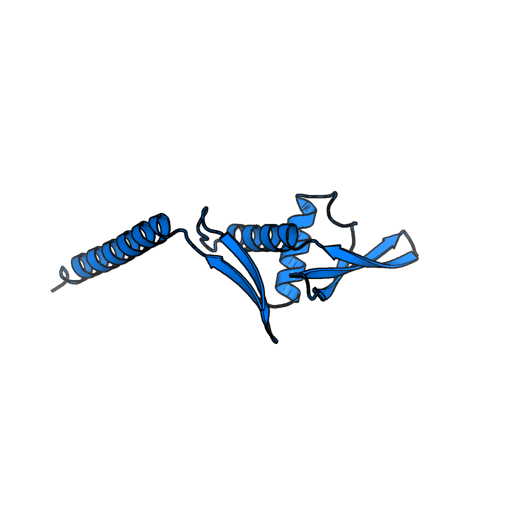TOM 638 C C . LYS A 1 83 ? -8.383 3.114 6.202 1.00 90.62 83 LYS A C 1
ATOM 640 O O . LYS A 1 83 ? -7.739 2.991 7.237 1.00 90.62 83 LYS A O 1
ATOM 645 N N . VAL A 1 84 ? -7.873 3.622 5.089 1.00 90.44 84 VAL A N 1
ATOM 646 C CA . VAL A 1 84 ? -6.529 4.202 5.025 1.00 90.44 84 VAL A CA 1
ATOM 647 C C . VAL A 1 84 ? -6.615 5.723 5.034 1.00 90.44 84 VAL A C 1
ATOM 649 O O . VAL A 1 84 ? -7.443 6.321 4.349 1.00 90.44 84 VAL A O 1
ATOM 652 N N . LEU A 1 85 ? -5.769 6.350 5.841 1.00 90.19 85 LEU A N 1
ATOM 653 C CA . LEU A 1 85 ? -5.639 7.797 5.946 1.00 90.19 85 LEU A CA 1
ATOM 654 C C . LEU A 1 85 ? -4.179 8.178 5.706 1.00 90.19 85 LEU A C 1
ATOM 656 O O . LEU A 1 85 ? -3.275 7.462 6.135 1.00 90.19 85 LEU A O 1
ATOM 660 N N . LYS A 1 86 ? -3.951 9.320 5.058 1.00 89.75 86 LYS A N 1
ATOM 661 C CA . LYS A 1 86 ? -2.633 9.952 4.979 1.00 89.75 86 LYS A CA 1
ATOM 662 C C . LYS A 1 86 ? -2.620 11.161 5.910 1.00 89.75 86 LYS A C 1
ATOM 664 O O . LYS A 1 86 ? -3.444 12.059 5.757 1.00 89.75 86 LYS A O 1
ATOM 669 N N . SER A 1 87 ? -1.714 11.161 6.881 1.00 87.00 87 SER A N 1
ATOM 670 C CA . SER A 1 87 ? -1.301 12.360 7.612 1.00 87.00 87 SER A CA 1
ATOM 671 C C . SER A 1 87 ? -0.082 12.987 6.926 1.00 87.00 87 SER A C 1
ATOM 673 O O . SER A 1 87 ? 0.473 12.411 5.987 1.00 87.00 87 SER A O 1
ATOM 675 N N . ASP A 1 88 ? 0.389 14.131 7.421 1.00 83.38 88 ASP A N 1
ATOM 676 C CA . ASP A 1 88 ? 1.555 14.825 6.855 1.00 83.38 88 ASP A CA 1
ATOM 677 C C . ASP A 1 88 ? 2.813 13.944 6.767 1.00 83.38 88 ASP A C 1
ATOM 679 O O . ASP A 1 88 ? 3.667 14.163 5.911 1.00 83.38 88 ASP A O 1
ATOM 683 N N . LYS A 1 89 ? 2.946 12.940 7.645 1.00 83.81 89 LYS A N 1
ATOM 684 C CA . LYS A 1 89 ? 4.161 12.115 7.753 1.00 83.81 89 LYS A CA 1
ATOM 685 C C . LYS A 1 89 ? 3.935 10.638 7.492 1.00 83.81 89 LYS A C 1
ATOM 687 O O . LYS A 1 89 ? 4.888 9.928 7.180 1.00 83.81 89 LYS A O 1
ATOM 692 N N . GLU A 1 90 ? 2.703 10.155 7.599 1.00 91.62 90 GLU A N 1
ATOM 693 C CA . GLU A 1 90 ? 2.467 8.720 7.620 1.00 91.62 90 GLU A CA 1
ATOM 694 C C . GLU A 1 90 ? 1.111 8.295 7.074 1.00 91.62 90 GLU A C 1
ATOM 696 O O . GLU A 1 90 ? 0.110 9.001 7.142 1.00 91.62 90 GLU A O 1
ATOM 701 N N . TRP A 1 91 ? 1.105 7.086 6.541 1.00 91.81 91 TRP A N 1
ATOM 702 C CA . TRP A 1 91 ? -0.072 6.303 6.237 1.00 91.81 91 TRP A CA 1
ATOM 703 C C . TRP A 1 91 ? -0.526 5.566 7.490 1.00 91.81 91 TRP A C 1
ATOM 705 O O . TRP A 1 91 ? 0.279 4.936 8.190 1.00 91.81 91 TRP A O 1
ATOM 715 N N . ILE A 1 92 ? -1.824 5.650 7.747 1.00 91.75 92 ILE A N 1
ATOM 716 C CA . ILE A 1 92 ? -2.493 5.092 8.913 1.00 91.75 92 ILE A CA 1
ATOM 717 C C . ILE A 1 92 ? -3.567 4.132 8.412 1.00 91.75 92 ILE A C 1
ATOM 719 O O . ILE A 1 92 ? -4.437 4.523 7.633 1.00 91.75 92 ILE A O 1
ATOM 723 N N . LEU A 1 93 ? -3.517 2.885 8.880 1.00 91.06 93 LEU A N 1
ATOM 724 C CA . LEU A 1 93 ? -4.607 1.927 8.731 1.00 91.06 93 LEU A CA 1
ATOM 725 C C . LEU A 1 93 ? -5.525 2.050 9.955 1.00 91.06 93 LEU A C 1
ATOM 727 O O . LEU A 1 93 ? -5.202 1.563 11.035 1.00 91.06 93 LEU A O 1
ATOM 731 N N . GLU A 1 94 ? -6.663 2.721 9.795 1.00 90.62 94 GLU A N 1
ATOM 732 C CA . GLU A 1 94 ? -7.700 2.808 10.821 1.00 90.62 94 GLU A CA 1
ATOM 733 C C . GLU A 1 94 ? -8.599 1.566 10.746 1.00 90.62 94 GLU A C 1
ATOM 735 O O . GLU A 1 94 ? -9.137 1.238 9.685 1.00 90.62 94 GLU A O 1
ATOM 740 N N . ILE A 1 95 ? -8.791 0.884 11.879 1.00 89.62 95 ILE A N 1
ATOM 741 C CA . ILE A 1 95 ? -9.706 -0.256 12.003 1.00 89.62 95 ILE A CA 1
ATOM 742 C C . ILE A 1 95 ? -10.762 0.088 13.052 1.00 89.62 95 ILE A C 1
ATOM 744 O O . ILE A 1 95 ? -10.467 0.186 14.242 1.00 89.62 95 ILE A O 1
ATOM 748 N N . ARG A 1 96 ? -12.013 0.251 12.617 1.00 86.88 96 ARG A N 1
ATOM 749 C CA . ARG A 1 96 ? -13.168 0.461 13.497 1.00 86.88 96 ARG A CA 1
ATOM 750 C C . ARG A 1 96 ? -13.895 -0.852 13.724 1.00 86.88 96 ARG A C 1
ATOM 752 O O . ARG A 1 96 ? -14.588 -1.350 12.837 1.00 86.88 96 ARG A O 1
ATOM 759 N N . LEU A 1 97 ? -13.746 -1.399 14.922 1.00 82.38 97 LEU A N 1
ATOM 760 C CA . LEU A 1 97 ? -14.455 -2.597 15.362 1.00 82.38 97 LEU A CA 1
ATOM 761 C C . LEU A 1 97 ? -15.964 -2.343 15.464 1.00 82.38 97 LEU A C 1
ATOM 763 O O . LEU A 1 97 ? -16.399 -1.249 15.827 1.00 82.38 97 LEU A O 1
ATOM 767 N N . LYS A 1 98 ? -16.781 -3.364 15.186 1.00 76.19 98 LYS A N 1
ATOM 768 C CA . LYS A 1 98 ? -18.205 -3.309 15.549 1.00 76.19 98 LYS A CA 1
ATOM 769 C C . LYS A 1 98 ? -18.328 -3.342 17.075 1.00 76.19 98 LYS A C 1
ATOM 771 O O . LYS A 1 98 ? -17.514 -3.979 17.737 1.00 76.19 98 LYS A O 1
ATOM 776 N N . ALA A 1 99 ? -19.367 -2.724 17.641 1.00 65.94 99 ALA A N 1
ATOM 777 C CA . ALA A 1 99 ? -19.567 -2.659 19.097 1.00 65.94 99 ALA A CA 1
ATOM 778 C C . ALA A 1 99 ? -19.490 -4.039 19.790 1.00 65.94 99 ALA A C 1
ATOM 780 O O . ALA A 1 99 ? -18.915 -4.169 20.867 1.00 65.94 99 ALA A O 1
ATOM 781 N N . SER A 1 100 ? -19.996 -5.089 19.137 1.00 61.78 100 SER A N 1
ATOM 782 C CA . SER A 1 100 ? -19.923 -6.475 19.619 1.00 61.78 100 SER A CA 1
ATOM 783 C C . SER A 1 100 ? -18.492 -7.026 19.679 1.00 61.78 100 SER A C 1
ATOM 785 O O . SER A 1 100 ? -18.161 -7.783 20.584 1.00 61.78 100 SER A O 1
ATOM 787 N N . GLU A 1 101 ? -17.633 -6.628 18.741 1.00 61.72 101 GLU A N 1
ATOM 788 C CA . GLU A 1 101 ? -16.220 -7.027 18.683 1.00 61.72 101 GLU A CA 1
ATOM 789 C C . GLU A 1 101 ? -15.371 -6.196 19.654 1.00 61.72 101 GLU A C 1
ATOM 791 O O . GLU A 1 101 ? -14.433 -6.716 20.251 1.00 61.72 101 GLU A O 1
ATOM 796 N N . MET A 1 102 ? -15.735 -4.926 19.876 1.00 62.09 102 MET A N 1
ATOM 797 C CA . MET A 1 102 ? -15.122 -4.082 20.909 1.00 62.09 102 MET A CA 1
ATOM 798 C C . MET A 1 102 ? -15.323 -4.669 22.309 1.00 62.09 102 MET A C 1
ATOM 800 O O . MET A 1 102 ? -14.380 -4.701 23.093 1.00 62.09 102 MET A O 1
ATOM 804 N N . ALA A 1 103 ? -16.529 -5.165 22.610 1.00 60.75 103 ALA A N 1
ATOM 805 C CA . ALA A 1 103 ? -16.832 -5.793 23.895 1.00 60.75 103 ALA A CA 1
ATOM 806 C C . ALA A 1 103 ? -16.025 -7.086 24.119 1.00 60.75 103 ALA A C 1
ATOM 808 O O . ALA A 1 103 ? -15.553 -7.332 25.225 1.00 60.75 103 ALA A O 1
ATOM 809 N N . GLN A 1 104 ? -15.822 -7.884 23.065 1.00 60.25 104 GLN A N 1
ATOM 810 C CA . GLN A 1 104 ? -15.008 -9.104 23.125 1.00 60.25 104 GLN A CA 1
ATOM 811 C C . GLN A 1 104 ? -13.515 -8.800 23.289 1.00 60.25 104 GLN A C 1
ATOM 813 O O . GLN A 1 104 ? -12.858 -9.438 24.105 1.00 60.25 104 GLN A O 1
ATOM 818 N N . HIS A 1 105 ? -12.989 -7.807 22.563 1.00 57.66 105 HIS A N 1
ATOM 819 C CA . HIS A 1 105 ? -11.599 -7.377 22.720 1.00 57.66 105 HIS A CA 1
ATOM 820 C C . HIS A 1 105 ? -11.337 -6.807 24.116 1.00 57.66 105 HIS A C 1
ATOM 822 O O . HIS A 1 105 ? -10.364 -7.205 24.740 1.00 57.66 105 HIS A O 1
ATOM 828 N N . ALA A 1 106 ? -12.216 -5.942 24.635 1.00 60.75 106 ALA A N 1
ATOM 829 C CA . ALA A 1 106 ? -12.074 -5.392 25.984 1.00 60.75 106 ALA A CA 1
ATOM 830 C C . ALA A 1 106 ? -12.089 -6.490 27.061 1.00 60.75 106 ALA A C 1
ATOM 832 O O . ALA A 1 106 ? -11.256 -6.470 27.962 1.00 60.75 106 ALA A O 1
ATOM 833 N N . ALA A 1 107 ? -12.985 -7.474 26.935 1.00 59.50 107 ALA A N 1
ATOM 834 C CA . ALA A 1 107 ? -13.049 -8.605 27.858 1.00 59.50 107 ALA A CA 1
ATOM 835 C C . ALA A 1 107 ? -11.790 -9.491 27.809 1.00 59.50 107 ALA A C 1
ATOM 837 O O . ALA A 1 107 ? -11.380 -10.020 28.839 1.00 59.50 107 ALA A O 1
ATOM 838 N N . PHE A 1 108 ? -11.165 -9.644 26.635 1.00 58.38 108 PHE A N 1
ATOM 839 C CA . PHE A 1 108 ? -9.930 -10.417 26.489 1.00 58.38 108 PHE A CA 1
ATOM 840 C C . PHE A 1 108 ? -8.734 -9.705 27.136 1.00 58.38 108 PHE A C 1
ATOM 842 O O . PHE A 1 108 ? -8.000 -10.326 27.899 1.00 58.38 108 PHE A O 1
ATOM 849 N N . THR A 1 109 ? -8.585 -8.393 26.919 1.00 61.84 109 THR A N 1
ATOM 850 C CA . THR A 1 109 ? -7.500 -7.606 27.526 1.00 61.84 109 THR A CA 1
ATOM 851 C C . THR A 1 109 ? -7.605 -7.562 29.053 1.00 61.84 109 THR A C 1
ATOM 853 O O . THR A 1 109 ? -6.591 -7.633 29.743 1.00 61.84 109 THR A O 1
ATOM 856 N N . ASP A 1 110 ? -8.826 -7.473 29.591 1.00 60.81 110 ASP A N 1
ATOM 857 C CA . ASP A 1 110 ? -9.071 -7.482 31.039 1.00 60.81 110 ASP A CA 1
ATOM 858 C C . ASP A 1 110 ? -8.726 -8.851 31.657 1.00 60.81 110 ASP A C 1
ATOM 860 O O . ASP A 1 110 ? -8.075 -8.929 32.698 1.00 60.81 110 ASP A O 1
ATOM 864 N N . ALA A 1 111 ? -9.060 -9.943 30.958 1.00 61.19 111 ALA A N 1
ATOM 865 C CA . ALA A 1 111 ? -8.714 -11.301 31.371 1.00 61.19 111 ALA A CA 1
ATOM 866 C C . ALA A 1 111 ? -7.198 -11.579 31.329 1.00 61.19 111 ALA A C 1
ATOM 868 O O . ALA A 1 111 ? -6.671 -12.207 32.248 1.00 61.19 111 ALA A O 1
ATOM 869 N N . GLU A 1 112 ? -6.478 -11.097 30.310 1.00 58.94 112 GLU A N 1
ATOM 870 C CA . GLU A 1 112 ? -5.012 -11.213 30.235 1.00 58.94 112 GLU A CA 1
ATOM 871 C C . GLU A 1 112 ? -4.313 -10.400 31.336 1.00 58.94 112 GLU A C 1
ATOM 873 O O . GLU A 1 112 ? -3.344 -10.868 31.949 1.00 58.94 112 GLU A O 1
ATOM 878 N N . LEU A 1 113 ? -4.829 -9.205 31.639 1.00 59.31 113 LEU A N 1
ATOM 879 C CA . LEU A 1 113 ? -4.321 -8.367 32.722 1.00 59.31 113 LEU A CA 1
ATOM 880 C C . LEU A 1 113 ? -4.563 -9.023 34.091 1.00 59.31 113 LEU A C 1
ATOM 882 O O . LEU A 1 113 ? -3.646 -9.092 34.911 1.00 59.31 113 LEU A O 1
ATOM 886 N N . ALA A 1 114 ? -5.760 -9.570 34.322 1.00 62.62 114 ALA A N 1
ATOM 887 C CA . ALA A 1 114 ? -6.104 -10.277 35.554 1.00 62.62 114 ALA A CA 1
ATOM 888 C C . ALA A 1 114 ? -5.262 -11.552 35.754 1.00 62.62 114 ALA A C 1
ATOM 890 O O . ALA A 1 114 ? -4.757 -11.792 36.854 1.00 62.62 114 ALA A O 1
ATOM 891 N N . ALA A 1 115 ? -5.043 -12.334 34.691 1.00 61.59 115 ALA A N 1
ATOM 892 C CA . ALA A 1 115 ? -4.195 -13.525 34.733 1.00 61.59 115 ALA A CA 1
ATOM 893 C C . ALA A 1 115 ? -2.727 -13.183 35.049 1.00 61.59 115 ALA A C 1
ATOM 895 O O . ALA A 1 115 ? -2.088 -13.875 35.845 1.00 61.59 115 ALA A O 1
ATOM 896 N N . SER A 1 116 ? -2.216 -12.076 34.501 1.00 58.19 116 SER A N 1
ATOM 897 C CA . SER A 1 116 ? -0.849 -11.602 34.763 1.00 58.19 116 SER A CA 1
ATOM 898 C C . SER A 1 116 ? -0.643 -11.177 36.225 1.00 58.19 116 SER A C 1
ATOM 900 O O . SER A 1 116 ? 0.405 -11.464 36.811 1.00 58.19 116 SER A O 1
ATOM 902 N N . VAL A 1 117 ? -1.650 -10.557 36.857 1.00 60.19 117 VAL A N 1
ATOM 903 C CA . VAL A 1 117 ? -1.620 -10.201 38.291 1.00 60.19 117 VAL A CA 1
ATOM 904 C C . VAL A 1 117 ? -1.599 -11.452 39.176 1.00 60.19 117 VAL A C 1
ATOM 906 O O . VAL A 1 117 ? -0.867 -11.494 40.164 1.00 60.19 117 VAL A O 1
ATOM 909 N N . GLN A 1 118 ? -2.341 -12.500 38.809 1.00 55.78 118 GLN A N 1
ATOM 910 C CA . GLN A 1 118 ? -2.402 -13.754 39.568 1.00 55.78 118 GLN A CA 1
ATOM 911 C C . GLN A 1 118 ? -1.088 -14.548 39.544 1.00 55.78 118 GLN A C 1
ATOM 913 O O . GLN A 1 118 ? -0.748 -15.207 40.525 1.00 55.78 118 GLN A O 1
ATOM 918 N N . THR A 1 119 ? -0.313 -14.460 38.462 1.00 57.41 119 THR A N 1
ATOM 919 C CA . THR A 1 119 ? 1.009 -15.103 38.371 1.00 57.41 119 THR A CA 1
ATOM 920 C C . THR A 1 119 ? 2.128 -14.332 39.079 1.00 57.41 119 THR A C 1
ATOM 922 O O . THR A 1 119 ? 3.146 -14.925 39.422 1.00 57.41 119 THR A O 1
ATOM 925 N N . GLY A 1 120 ? 1.951 -13.030 39.340 1.00 49.81 120 GLY A N 1
ATOM 926 C CA . GLY A 1 120 ? 2.949 -12.183 40.011 1.00 49.81 120 GLY A CA 1
ATOM 927 C C . GLY A 1 120 ? 2.950 -12.259 41.544 1.00 49.81 120 GLY A C 1
ATOM 928 O O . GLY A 1 120 ? 3.895 -11.80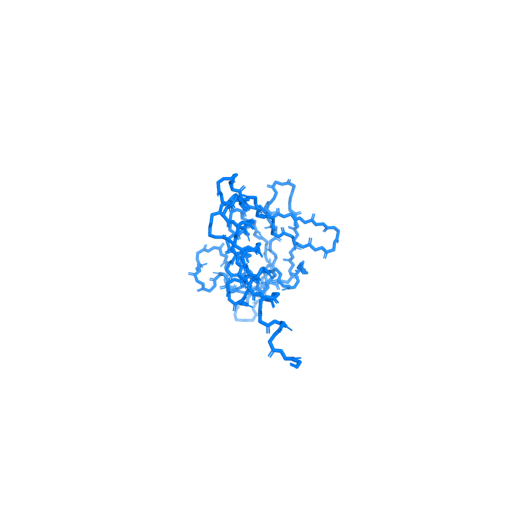2 42.176 1.00 49.81 120 GLY A O 1
ATOM 929 N N . ILE A 1 121 ? 1.917 -12.846 42.152 1.00 53.16 121 ILE A N 1
ATOM 930 C CA . ILE A 1 121 ? 1.747 -12.934 43.616 1.00 53.16 121 ILE A CA 1
ATOM 931 C C . ILE A 1 121 ? 2.258 -14.249 44.233 1.00 53.16 121 ILE A C 1
ATOM 933 O O . ILE A 1 121 ? 2.160 -14.427 45.443 1.00 53.16 121 ILE A O 1
ATOM 937 N N . ALA A 1 122 ? 2.821 -15.166 43.438 1.00 46.41 122 ALA A N 1
ATOM 938 C CA . ALA A 1 122 ? 3.279 -16.484 43.903 1.00 46.41 122 ALA A CA 1
ATOM 939 C C . ALA A 1 122 ? 4.798 -16.588 44.172 1.00 46.41 122 ALA A C 1
ATOM 941 O O . ALA A 1 122 ? 5.313 -17.693 44.333 1.00 46.41 122 ALA A O 1
ATOM 942 N N . ALA A 1 123 ? 5.523 -15.466 44.218 1.00 46.19 123 ALA A N 1
ATOM 943 C CA . ALA A 1 123 ? 6.955 -15.433 44.519 1.00 46.19 123 ALA A CA 1
ATOM 944 C C . ALA A 1 123 ? 7.247 -14.517 45.717 1.00 46.19 123 ALA A C 1
ATOM 946 O O . ALA A 1 123 ? 7.734 -13.404 45.540 1.00 46.19 123 ALA A O 1
ATOM 947 N N . HIS A 1 124 ? 6.935 -14.978 46.930 1.00 37.03 124 HIS A N 1
ATOM 948 C CA . HIS A 1 124 ? 7.496 -14.443 48.173 1.00 37.03 124 HIS A CA 1
ATOM 949 C C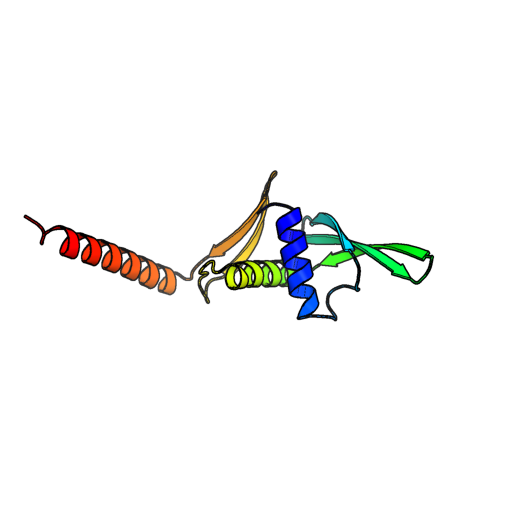 . HIS A 1 124 ? 7.607 -15.531 49.237 1.00 37.03 124 HIS A C 1
ATOM 951 O O . HIS A 1 124 ? 6.652 -16.330 49.362 1.00 37.03 124 HIS A O 1
#